Protein AF-A0A7W0HFJ4-F1 (afdb_monomer_lite)

Foldseek 3Di:
DVVVVVPDPDDDDDDDDPVQCDDCNHPQNVCVVVVDDDDDD

Structure (mmCIF, N/CA/C/O backbone):
data_AF-A0A7W0HFJ4-F1
#
_entry.id   AF-A0A7W0HFJ4-F1
#
loop_
_atom_site.group_PDB
_atom_site.id
_atom_site.type_symbol
_atom_site.label_atom_id
_atom_site.label_alt_id
_atom_site.label_comp_id
_atom_site.label_asym_id
_atom_site.label_entity_id
_atom_site.label_seq_id
_atom_site.pdbx_PDB_ins_code
_atom_site.Cartn_x
_atom_site.Cartn_y
_atom_site.Cartn_z
_atom_site.occupancy
_atom_site.B_iso_or_equiv
_atom_site.auth_seq_id
_atom_site.auth_comp_id
_atom_site.auth_asym_id
_atom_site.auth_atom_id
_atom_site.pdbx_PDB_model_num
ATOM 1 N N . PRO A 1 1 ? 4.521 2.822 10.207 1.00 79.00 1 PRO A N 1
ATOM 2 C CA . PRO A 1 1 ? 4.618 2.014 8.964 1.00 79.00 1 PRO A CA 1
ATOM 3 C C . PRO A 1 1 ? 3.261 1.340 8.687 1.00 79.00 1 PRO A C 1
ATOM 5 O O . PRO A 1 1 ? 2.426 1.323 9.594 1.00 79.00 1 PRO A O 1
ATOM 8 N N . VAL A 1 2 ? 2.999 0.871 7.460 1.00 89.94 2 VAL A N 1
ATOM 9 C CA . VAL A 1 2 ? 1.659 0.395 7.038 1.00 89.94 2 VAL A CA 1
ATOM 10 C C . VAL A 1 2 ? 1.103 -0.708 7.952 1.00 89.94 2 VAL A C 1
ATOM 12 O O . VAL A 1 2 ? -0.096 -0.763 8.206 1.00 89.94 2 VAL A O 1
ATOM 15 N N . GLU A 1 3 ? 1.973 -1.510 8.563 1.00 90.62 3 GLU A N 1
ATOM 16 C CA . GLU A 1 3 ? 1.642 -2.577 9.513 1.00 90.62 3 GLU A CA 1
ATOM 17 C C . GLU A 1 3 ? 0.914 -2.077 10.764 1.00 90.62 3 GLU A C 1
ATOM 19 O O . GLU A 1 3 ? 0.121 -2.813 11.344 1.00 90.62 3 GLU A O 1
ATOM 24 N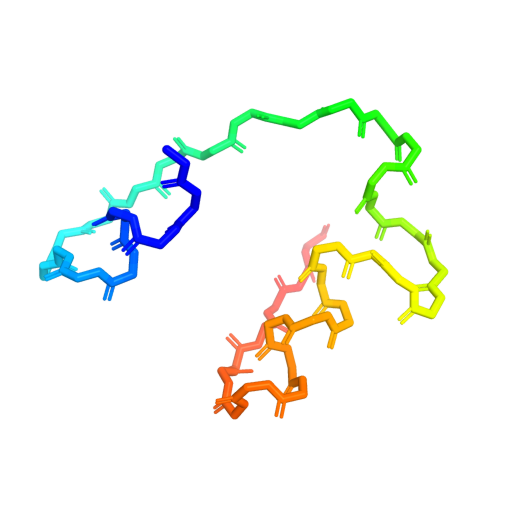 N . VAL A 1 4 ? 1.179 -0.842 11.196 1.00 91.31 4 VAL A N 1
ATOM 25 C CA . VAL A 1 4 ? 0.472 -0.240 12.336 1.00 91.31 4 VAL A CA 1
ATOM 26 C C . VAL A 1 4 ? -0.983 0.011 11.959 1.00 91.31 4 VAL A C 1
ATOM 28 O O . VAL A 1 4 ? -1.874 -0.322 12.732 1.00 91.31 4 VAL A O 1
ATOM 31 N N . CYS A 1 5 ? -1.225 0.511 10.747 1.00 92.62 5 CYS A N 1
ATOM 32 C CA . CYS A 1 5 ? -2.575 0.738 10.249 1.00 92.62 5 CYS A CA 1
ATOM 33 C C . CYS A 1 5 ? -3.351 -0.561 10.053 1.00 92.62 5 CYS A C 1
ATOM 35 O O . CYS A 1 5 ? -4.515 -0.625 10.424 1.00 92.62 5 CYS A O 1
ATOM 37 N N . LEU A 1 6 ? -2.692 -1.624 9.581 1.00 90.88 6 LEU A N 1
ATOM 38 C CA . LEU A 1 6 ? -3.320 -2.943 9.437 1.00 90.88 6 LEU A CA 1
ATOM 39 C C . LEU A 1 6 ? -3.764 -3.566 10.775 1.00 90.88 6 LEU A C 1
ATOM 41 O O . LEU A 1 6 ? -4.612 -4.452 10.781 1.00 90.88 6 LEU A O 1
ATOM 45 N N . LYS A 1 7 ? -3.200 -3.129 11.909 1.00 92.12 7 LYS A N 1
ATOM 46 C CA . LYS A 1 7 ? -3.586 -3.605 13.251 1.00 92.12 7 LYS A CA 1
ATOM 47 C C . LYS A 1 7 ? -4.729 -2.804 13.874 1.00 92.12 7 LYS A C 1
ATOM 49 O O . LYS A 1 7 ? -5.297 -3.245 14.872 1.00 92.12 7 LYS A O 1
ATOM 54 N N . GLN A 1 8 ? -5.048 -1.628 13.337 1.00 90.44 8 GLN A N 1
ATOM 55 C CA . GLN A 1 8 ? -6.128 -0.794 13.852 1.00 90.44 8 GLN A CA 1
ATOM 56 C C . GLN A 1 8 ? -7.463 -1.203 13.224 1.00 90.44 8 GLN A C 1
ATOM 58 O O . GLN A 1 8 ? -7.533 -1.556 12.054 1.00 90.44 8 GLN A O 1
ATOM 63 N N . LYS A 1 9 ? -8.547 -1.140 14.005 1.00 89.56 9 LYS A N 1
ATOM 64 C CA . LYS A 1 9 ? -9.916 -1.409 13.520 1.00 89.56 9 LYS A CA 1
ATOM 65 C C . LYS A 1 9 ? -10.593 -0.171 12.916 1.00 89.56 9 LYS A C 1
ATOM 67 O O . LYS A 1 9 ? -11.809 -0.138 12.775 1.00 89.56 9 LYS A O 1
ATOM 72 N N . THR A 1 10 ? -9.815 0.862 12.617 1.00 93.06 10 THR A N 1
ATOM 73 C CA . THR A 1 10 ? -10.279 2.150 12.100 1.00 93.06 10 THR A CA 1
ATOM 74 C C . THR A 1 10 ? -9.671 2.403 10.731 1.00 93.06 10 THR A C 1
ATOM 76 O O . THR A 1 10 ? -8.585 1.908 10.429 1.00 93.06 10 THR A O 1
ATOM 79 N N . SER A 1 11 ? -10.344 3.210 9.912 1.00 91.38 11 SER A N 1
ATOM 80 C CA . SER A 1 11 ? -9.793 3.654 8.633 1.00 91.38 11 SER A CA 1
ATOM 81 C C . SER A 1 11 ? -8.459 4.371 8.843 1.00 91.38 11 SER A C 1
ATOM 83 O O . SER A 1 11 ? -8.330 5.207 9.737 1.00 91.38 11 SER A O 1
ATOM 85 N N . CYS A 1 12 ? -7.474 4.054 8.005 1.00 92.94 12 CYS A N 1
ATOM 86 C CA . CYS A 1 12 ? -6.170 4.702 8.011 1.00 92.94 12 CYS A CA 1
ATOM 87 C C . CYS A 1 12 ? -5.829 5.218 6.614 1.00 92.94 12 CYS A C 1
ATOM 89 O O . CYS A 1 12 ? -6.035 4.529 5.616 1.00 92.94 12 CYS A O 1
ATOM 91 N N . PHE A 1 13 ? -5.267 6.422 6.567 1.00 94.00 13 PHE A N 1
ATOM 92 C CA . PHE A 1 13 ? -4.714 7.016 5.361 1.00 94.00 13 PHE A CA 1
ATOM 93 C C . PHE A 1 13 ? -3.185 6.945 5.405 1.00 94.00 13 PHE A C 1
ATOM 95 O O . PHE A 1 13 ? -2.567 7.378 6.377 1.00 94.00 13 PHE A O 1
ATOM 102 N N . VAL A 1 14 ? -2.573 6.387 4.359 1.00 91.81 14 VAL A N 1
ATOM 103 C CA . VAL A 1 14 ? -1.119 6.200 4.268 1.00 91.81 14 VAL A CA 1
ATOM 104 C C . VAL A 1 14 ? -0.595 6.939 3.046 1.00 91.81 14 VAL A C 1
ATOM 106 O O . VAL A 1 14 ? -1.023 6.676 1.926 1.00 91.81 14 VAL A O 1
ATOM 109 N N . VAL A 1 15 ? 0.362 7.839 3.263 1.00 92.81 15 VAL A N 1
ATOM 110 C CA . VAL A 1 15 ? 1.057 8.555 2.188 1.00 92.81 15 VAL A CA 1
ATOM 111 C C . VAL A 1 15 ? 2.277 7.751 1.754 1.00 92.81 15 VAL A C 1
ATOM 113 O O . VAL A 1 15 ? 3.057 7.291 2.589 1.00 92.81 15 VAL A O 1
ATOM 116 N N . VAL A 1 16 ? 2.457 7.606 0.442 1.00 91.56 16 VAL A N 1
ATOM 117 C CA . VAL A 1 16 ? 3.607 6.927 -0.162 1.00 91.56 16 VAL A CA 1
ATOM 118 C C . VAL A 1 16 ? 4.153 7.727 -1.338 1.00 91.56 16 VAL A C 1
ATOM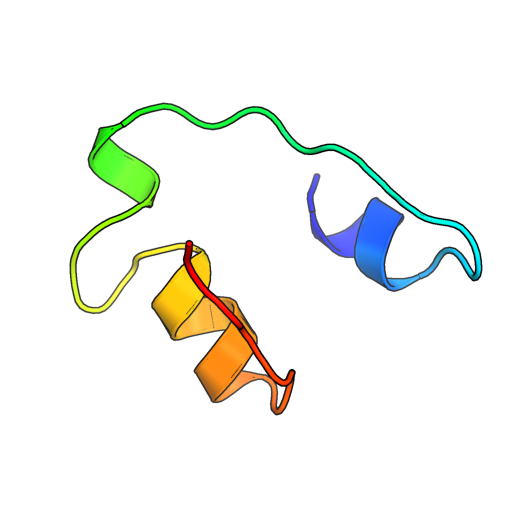 120 O O . VAL A 1 16 ? 3.433 8.497 -1.970 1.00 91.56 16 VAL A O 1
ATOM 123 N N 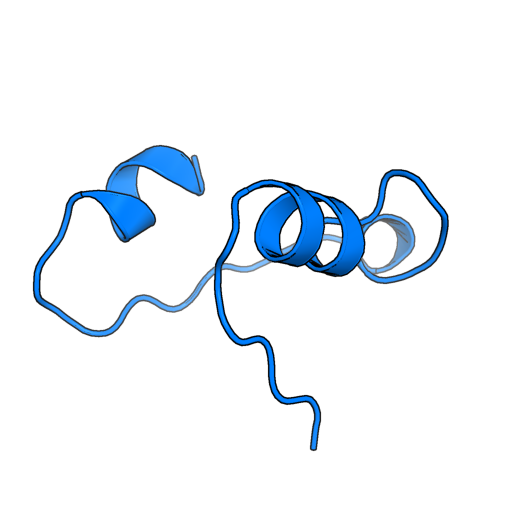. GLY A 1 17 ? 5.433 7.530 -1.652 1.00 91.31 17 GLY A N 1
ATOM 124 C CA . GLY A 1 17 ? 6.006 8.042 -2.897 1.00 91.31 17 GLY A CA 1
ATOM 125 C C . GLY A 1 17 ? 5.488 7.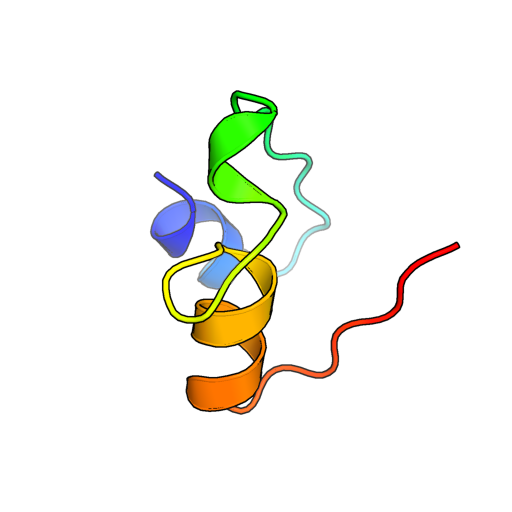260 -4.106 1.00 91.31 17 GLY A C 1
ATOM 126 O O . GLY A 1 17 ? 5.286 6.050 -4.007 1.00 91.31 17 GLY A O 1
ATOM 127 N N . ALA A 1 18 ? 5.342 7.926 -5.255 1.00 88.62 18 ALA A N 1
ATOM 128 C CA . ALA A 1 18 ? 4.734 7.359 -6.467 1.00 88.62 18 ALA A CA 1
ATOM 129 C C . ALA A 1 18 ? 5.359 6.025 -6.921 1.00 88.62 18 ALA A C 1
ATOM 131 O O . ALA A 1 18 ? 4.645 5.116 -7.337 1.00 88.62 18 ALA A O 1
ATOM 132 N N . ALA A 1 19 ? 6.678 5.871 -6.759 1.00 89.62 19 ALA A N 1
ATOM 133 C CA . ALA A 1 19 ? 7.395 4.639 -7.090 1.00 89.62 19 ALA A CA 1
ATOM 134 C C . ALA A 1 19 ? 6.890 3.394 -6.328 1.00 89.62 19 ALA A C 1
ATOM 136 O O . ALA A 1 19 ? 7.096 2.277 -6.785 1.00 89.62 19 ALA A O 1
ATOM 137 N N .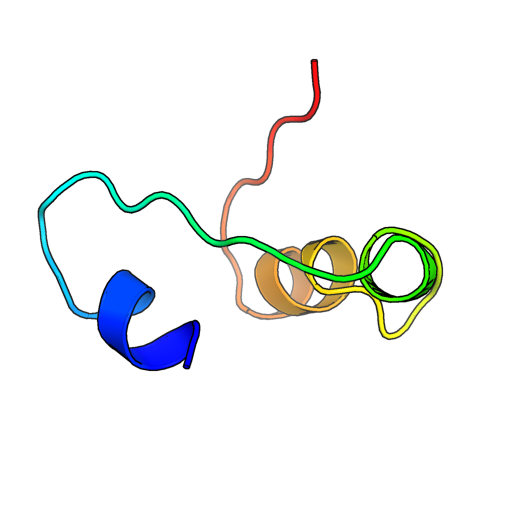 HIS A 1 20 ? 6.203 3.561 -5.194 1.00 91.56 20 HIS A N 1
ATOM 138 C CA . HIS A 1 20 ? 5.709 2.454 -4.369 1.00 91.56 20 HIS A CA 1
ATOM 139 C C . HIS A 1 20 ? 4.313 1.952 -4.774 1.00 91.56 20 HIS A C 1
ATOM 141 O O . HIS A 1 20 ? 3.815 1.003 -4.167 1.00 91.56 20 HIS A O 1
ATOM 147 N N . LEU A 1 21 ? 3.654 2.570 -5.761 1.00 89.81 21 LEU A N 1
ATOM 148 C CA . LEU A 1 21 ? 2.293 2.196 -6.168 1.00 89.81 21 LEU A CA 1
ATOM 149 C C . LEU A 1 21 ? 2.248 1.163 -7.299 1.00 89.81 21 LEU A C 1
ATOM 151 O O . LEU A 1 21 ? 1.246 0.465 -7.436 1.00 89.81 21 LEU A O 1
ATOM 155 N N . VAL A 1 22 ? 3.321 1.027 -8.082 1.00 89.56 22 VAL A N 1
ATOM 156 C CA . VAL A 1 22 ? 3.326 0.228 -9.317 1.00 89.56 22 VAL A CA 1
ATOM 157 C C . VAL A 1 22 ? 4.449 -0.807 -9.298 1.00 89.56 22 VAL A C 1
ATOM 159 O O . VAL A 1 22 ? 5.530 -0.555 -8.779 1.00 89.56 22 VAL A O 1
ATOM 162 N N . GLY A 1 23 ? 4.183 -1.984 -9.869 1.00 90.06 23 GLY A N 1
ATOM 163 C CA . GLY A 1 23 ? 5.156 -3.067 -10.009 1.00 90.06 23 GLY A CA 1
ATOM 164 C C . GLY A 1 23 ? 4.988 -4.214 -9.000 1.00 90.06 23 GLY A C 1
ATOM 165 O O . GLY A 1 23 ? 4.107 -4.174 -8.132 1.00 90.06 23 GLY A O 1
ATOM 166 N N . PRO A 1 24 ? 5.817 -5.267 -9.125 1.00 91.56 24 PRO A N 1
ATOM 167 C CA . PRO A 1 24 ? 5.698 -6.512 -8.353 1.00 91.56 24 PRO A CA 1
ATOM 168 C C . PRO A 1 24 ? 5.952 -6.345 -6.844 1.00 91.56 24 PRO A C 1
ATOM 170 O O . PRO A 1 24 ? 5.444 -7.150 -6.051 1.00 91.56 24 PRO A O 1
ATOM 173 N N . ASP A 1 25 ? 6.676 -5.284 -6.477 1.00 90.75 25 ASP A N 1
ATOM 174 C CA . ASP A 1 25 ? 7.031 -4.906 -5.103 1.00 90.75 25 ASP A CA 1
ATOM 175 C C . ASP A 1 25 ? 6.247 -3.681 -4.605 1.00 90.75 25 ASP A C 1
ATOM 177 O O . ASP A 1 25 ? 6.551 -3.112 -3.557 1.00 90.75 25 ASP A O 1
ATOM 181 N N . SER A 1 26 ? 5.212 -3.270 -5.346 1.00 93.06 26 SER A N 1
ATOM 182 C CA . SER A 1 26 ? 4.329 -2.186 -4.923 1.00 93.06 26 SER A CA 1
ATOM 183 C C . SER A 1 26 ? 3.600 -2.519 -3.625 1.00 93.06 26 SER A C 1
ATOM 185 O O . SER A 1 26 ? 3.320 -3.682 -3.310 1.00 93.06 26 SER A O 1
ATOM 187 N N . LEU A 1 27 ? 3.200 -1.475 -2.899 1.00 92.94 27 LEU A N 1
ATOM 188 C CA . LEU A 1 27 ? 2.363 -1.614 -1.713 1.00 92.94 27 LEU A CA 1
ATOM 189 C C . LEU A 1 27 ? 1.071 -2.382 -2.035 1.00 92.94 27 LEU A C 1
ATOM 191 O O . LEU A 1 27 ? 0.669 -3.263 -1.280 1.00 92.94 27 LEU A O 1
ATOM 195 N N . VAL A 1 28 ? 0.462 -2.100 -3.190 1.00 93.56 28 VAL A N 1
ATOM 196 C CA . VAL A 1 28 ? -0.747 -2.784 -3.671 1.00 93.56 28 VAL A CA 1
ATOM 197 C C . VAL A 1 28 ? -0.489 -4.277 -3.882 1.00 93.56 28 VAL A C 1
ATOM 199 O O . VAL A 1 28 ? -1.258 -5.107 -3.392 1.00 93.56 28 VAL A O 1
ATOM 202 N N . ALA A 1 29 ? 0.600 -4.639 -4.568 1.00 94.81 29 ALA A N 1
ATOM 203 C CA . ALA A 1 29 ? 0.965 -6.038 -4.786 1.00 94.81 29 ALA A CA 1
ATOM 204 C C . ALA A 1 29 ? 1.247 -6.764 -3.463 1.00 94.81 29 ALA A C 1
ATOM 206 O O . ALA A 1 29 ? 0.798 -7.896 -3.274 1.00 94.81 29 ALA A O 1
ATOM 207 N N . MET A 1 30 ? 1.935 -6.110 -2.525 1.00 94.31 30 MET A N 1
ATOM 208 C CA . MET A 1 30 ? 2.214 -6.663 -1.200 1.00 94.31 30 MET A CA 1
ATOM 209 C C . MET A 1 30 ? 0.928 -6.911 -0.398 1.00 94.31 30 MET A C 1
ATOM 211 O O . MET A 1 30 ? 0.776 -7.979 0.195 1.00 94.31 30 MET A O 1
ATOM 215 N N . LEU A 1 31 ? -0.004 -5.954 -0.383 1.00 94.19 31 LEU A N 1
ATOM 216 C CA . LEU A 1 31 ? -1.274 -6.089 0.334 1.00 94.19 31 LEU A CA 1
ATOM 217 C C . LEU A 1 31 ? -2.134 -7.214 -0.256 1.00 94.19 31 LEU A C 1
ATOM 219 O O . LEU A 1 31 ? -2.625 -8.057 0.493 1.00 94.19 31 LEU A O 1
ATOM 223 N N . ARG A 1 32 ? -2.222 -7.308 -1.588 1.00 95.00 32 ARG A N 1
ATOM 224 C CA . ARG A 1 32 ? -2.899 -8.431 -2.261 1.00 95.00 32 ARG A CA 1
ATOM 225 C C . ARG A 1 32 ? -2.260 -9.778 -1.909 1.00 95.00 32 ARG A C 1
ATOM 227 O O . ARG A 1 32 ? -2.973 -10.705 -1.541 1.00 95.00 32 ARG A O 1
ATOM 234 N N . LYS A 1 33 ? -0.922 -9.883 -1.943 1.00 95.19 33 LYS A N 1
ATOM 235 C CA . LYS A 1 33 ? -0.180 -11.103 -1.546 1.00 95.19 33 LYS A CA 1
ATOM 236 C C . LYS A 1 33 ? -0.436 -11.504 -0.089 1.00 95.19 33 LYS A C 1
ATOM 238 O O . LYS A 1 33 ? -0.435 -12.689 0.223 1.00 95.19 33 LYS A O 1
ATOM 243 N N . LYS A 1 34 ? -0.670 -10.533 0.798 1.00 93.56 34 LYS A N 1
ATOM 244 C CA . LYS A 1 34 ? -1.032 -10.766 2.206 1.00 93.56 34 LYS A CA 1
ATOM 245 C C . LYS A 1 34 ? -2.508 -11.160 2.406 1.00 93.56 34 LYS A C 1
ATOM 247 O O . L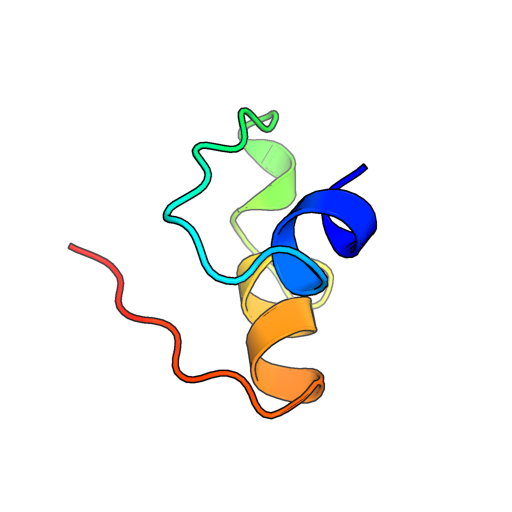YS A 1 34 ? -2.904 -11.386 3.545 1.00 93.56 34 LYS A O 1
ATOM 252 N N . GLY A 1 35 ? -3.305 -11.254 1.338 1.00 95.69 35 GLY A N 1
ATOM 253 C CA . GLY A 1 35 ? -4.708 -11.679 1.383 1.00 95.69 35 GLY A CA 1
ATOM 254 C C . GLY A 1 35 ? -5.718 -10.548 1.586 1.00 95.69 35 GLY A C 1
ATOM 255 O O . GLY A 1 35 ? -6.888 -10.825 1.832 1.00 95.69 35 GLY A O 1
ATOM 256 N N . TYR A 1 36 ? -5.297 -9.283 1.487 1.00 94.25 36 TYR A N 1
ATOM 257 C CA . TYR A 1 36 ? -6.215 -8.147 1.580 1.00 94.25 36 TYR A CA 1
ATOM 258 C C . TYR A 1 36 ? -6.915 -7.887 0.241 1.00 94.25 36 TYR A C 1
ATOM 260 O O . TYR A 1 36 ? -6.282 -7.898 -0.819 1.00 94.25 36 TYR A O 1
ATOM 268 N N . THR A 1 37 ? -8.210 -7.569 0.297 1.00 94.88 37 THR A N 1
ATOM 269 C CA . THR A 1 37 ? -8.946 -7.005 -0.841 1.00 94.88 37 THR A CA 1
ATOM 270 C C . THR A 1 37 ? -8.464 -5.579 -1.087 1.00 94.88 37 THR A C 1
ATOM 272 O O . THR A 1 37 ? -8.471 -4.757 -0.173 1.00 94.88 37 THR A O 1
ATOM 275 N N . VAL A 1 38 ? -8.025 -5.283 -2.313 1.00 93.62 38 VAL A N 1
ATOM 276 C CA . VAL A 1 38 ? -7.528 -3.952 -2.691 1.00 93.62 38 VAL A CA 1
ATOM 277 C C . VAL A 1 38 ? -8.288 -3.436 -3.905 1.00 93.62 38 VAL A C 1
ATOM 279 O O . VAL A 1 38 ? -8.130 -3.973 -5.006 1.00 93.62 38 VAL A O 1
ATOM 282 N N . GLU A 1 39 ? -9.041 -2.361 -3.695 1.00 94.06 39 GLU A N 1
ATOM 283 C CA . GLU A 1 39 ? -9.749 -1.599 -4.723 1.00 94.06 39 GLU A CA 1
ATOM 284 C C . GLU A 1 39 ? -8.938 -0.355 -5.116 1.00 94.06 39 GLU A C 1
ATOM 286 O O . GLU A 1 39 ? -8.313 0.282 -4.268 1.00 94.06 39 GLU A O 1
ATOM 291 N N . GLN A 1 40 ? -8.921 -0.025 -6.409 1.00 85.75 40 GLN A N 1
ATOM 292 C CA . GLN A 1 40 ? -8.360 1.219 -6.948 1.00 85.75 40 GLN A CA 1
ATOM 293 C C . GLN A 1 40 ? -9.467 1.934 -7.722 1.00 85.75 40 GLN A C 1
ATOM 295 O O . GLN A 1 40 ? -10.187 1.280 -8.477 1.00 85.75 40 GLN A O 1
ATOM 300 N N . GLN A 1 41 ? -9.596 3.240 -7.493 1.00 76.75 41 GLN A N 1
ATOM 301 C CA . GLN A 1 41 ? -10.517 4.141 -8.190 1.00 76.75 41 GLN A CA 1
ATOM 302 C C . GLN A 1 41 ? -9.748 4.930 -9.248 1.00 76.75 41 GLN A C 1
ATOM 304 O O . GLN A 1 41 ? -8.582 5.288 -8.955 1.00 76.75 41 GLN A O 1
#

Radius of gyration: 10.45 Å; chains: 1; bounding box: 18×20×24 Å

Sequence (41 aa):
PVEVCLKQKTSCFVVVGAAHLVGPDSLVAMLRKKGYTVEQQ

pLDDT: mean 91.43, std 3.71, range [76.75, 95.69]

Secondary structure (DSSP, 8-state):
-HHHHHHSSS-------GGGSSSTTSHHHHHHHTT------